Protein AF-A0A3B8PWW5-F1 (afdb_monomer_lite)

Radius of gyration: 15.26 Å; chains: 1; bounding box: 40×35×44 Å

Secondary structure (DSSP, 8-state):
-HHHHHHHHTT---PPPBHHHHHHHHHHHHHHH--TT--HHHHHHHHHHHHHHHGGG-SSSHHHHHHHHHHHTT--SHHHHHHHHHHHH-S-SB--SSPPTT-PPP--------

Sequence (114 aa):
LFEQIRAHQNRTTALMPTGREVMAYVHDLWQATEPPGSKERLQVEQMKRYLNFIGQGVGPDAATAAEFLYRIRRTTTRQDFFDVCRAFLDHGDPMSLRPFSNVAAARNEVPSGG

pLDDT: mean 81.24, std 18.47, range [38.28, 98.31]

Structure (mmCIF, N/CA/C/O backbone):
data_AF-A0A3B8PWW5-F1
#
_entry.id   AF-A0A3B8PWW5-F1
#
loop_
_atom_site.group_PDB
_atom_site.id
_atom_site.type_symbol
_atom_site.label_atom_id
_atom_site.label_alt_id
_atom_site.label_comp_id
_atom_site.label_asym_id
_atom_site.label_entity_id
_atom_site.label_seq_id
_atom_site.pdbx_PDB_ins_code
_atom_site.Cartn_x
_atom_site.Cartn_y
_atom_site.Cartn_z
_atom_site.occupancy
_atom_site.B_iso_or_equiv
_atom_site.auth_seq_id
_atom_site.auth_comp_id
_atom_site.auth_asym_id
_atom_site.auth_atom_id
_atom_site.pdbx_PDB_model_num
ATOM 1 N N . LEU A 1 1 ? 2.959 -13.646 -2.504 1.00 58.00 1 LEU A N 1
ATOM 2 C CA . LEU A 1 1 ? 4.172 -14.032 -1.736 1.00 58.00 1 LEU A CA 1
ATOM 3 C C . LEU A 1 1 ? 4.475 -15.541 -1.801 1.00 58.00 1 LEU A C 1
ATOM 5 O O . LEU A 1 1 ? 5.564 -15.901 -2.223 1.00 58.00 1 LEU A O 1
ATOM 9 N N . PHE A 1 2 ? 3.552 -16.448 -1.441 1.00 54.28 2 PHE A N 1
ATOM 10 C CA . PHE A 1 2 ? 3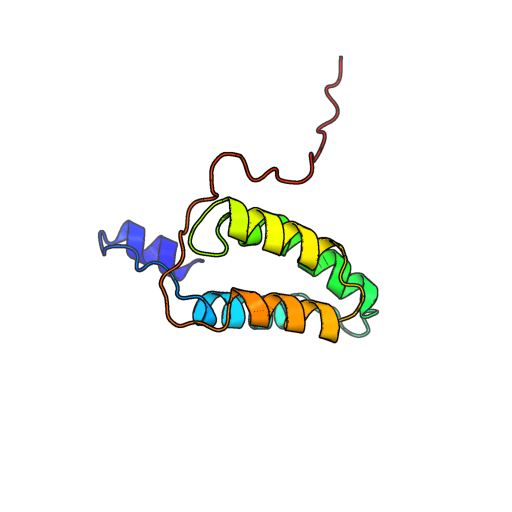.841 -17.900 -1.428 1.00 54.28 2 PHE A CA 1
ATOM 11 C C . PHE A 1 2 ? 4.012 -18.549 -2.812 1.00 54.28 2 PHE A C 1
ATOM 13 O O . PHE A 1 2 ? 4.836 -19.449 -2.963 1.00 54.28 2 PHE A O 1
ATOM 20 N N . GLU A 1 3 ? 3.304 -18.077 -3.838 1.00 57.78 3 GLU A N 1
ATOM 21 C CA . GLU A 1 3 ? 3.485 -18.571 -5.214 1.00 57.78 3 GLU A CA 1
ATOM 22 C C . GLU A 1 3 ? 4.877 -18.248 -5.774 1.00 57.78 3 GLU A C 1
ATOM 24 O O . GLU A 1 3 ? 5.481 -19.066 -6.461 1.00 57.78 3 GLU A O 1
ATOM 29 N N . GLN A 1 4 ? 5.448 -17.107 -5.384 1.00 54.94 4 GLN A N 1
ATOM 30 C CA . GLN A 1 4 ? 6.797 -16.688 -5.774 1.00 54.94 4 GLN A CA 1
ATOM 31 C C . GLN A 1 4 ? 7.884 -17.551 -5.114 1.00 54.94 4 GLN A C 1
ATOM 33 O O . GLN A 1 4 ? 8.881 -17.876 -5.755 1.00 54.94 4 GLN A O 1
ATOM 38 N N . ILE A 1 5 ? 7.675 -17.988 -3.865 1.00 59.31 5 ILE A N 1
ATOM 39 C CA . ILE A 1 5 ? 8.570 -18.942 -3.184 1.00 59.31 5 ILE A CA 1
ATOM 40 C C . ILE A 1 5 ? 8.575 -20.282 -3.933 1.00 59.31 5 ILE A C 1
ATOM 42 O O . ILE A 1 5 ? 9.641 -20.847 -4.181 1.00 59.31 5 ILE A O 1
ATOM 46 N N . ARG A 1 6 ? 7.396 -20.760 -4.356 1.00 56.91 6 ARG A N 1
ATOM 47 C CA . ARG A 1 6 ? 7.263 -21.996 -5.145 1.00 56.91 6 ARG A CA 1
ATOM 48 C C . ARG A 1 6 ? 7.894 -21.863 -6.539 1.00 56.91 6 ARG A C 1
ATOM 50 O O . ARG A 1 6 ? 8.599 -22.770 -6.969 1.00 56.91 6 ARG A O 1
ATOM 57 N N . ALA A 1 7 ? 7.722 -20.728 -7.219 1.00 56.69 7 ALA A N 1
ATOM 58 C CA . ALA A 1 7 ? 8.340 -20.469 -8.525 1.00 56.69 7 ALA A CA 1
ATOM 59 C C . ALA A 1 7 ? 9.881 -20.410 -8.453 1.00 56.69 7 ALA A C 1
ATOM 61 O O . ALA A 1 7 ? 10.565 -21.000 -9.292 1.00 56.69 7 ALA A O 1
ATOM 62 N N . HIS A 1 8 ? 10.430 -19.776 -7.409 1.00 52.28 8 HIS A N 1
ATOM 63 C CA . HIS A 1 8 ? 11.876 -19.702 -7.179 1.00 52.28 8 HIS A CA 1
ATOM 64 C C . HIS A 1 8 ? 12.486 -21.079 -6.858 1.00 52.28 8 HIS A C 1
ATOM 66 O O . HIS A 1 8 ? 13.595 -21.381 -7.305 1.00 52.28 8 HIS A O 1
ATOM 72 N N . GLN A 1 9 ? 11.785 -21.939 -6.112 1.00 54.38 9 GLN A N 1
ATOM 73 C CA . GLN A 1 9 ? 12.232 -23.318 -5.862 1.00 54.38 9 GLN A CA 1
ATOM 74 C C . GLN A 1 9 ? 12.256 -24.163 -7.148 1.00 54.38 9 GLN A C 1
ATOM 76 O O . GLN A 1 9 ? 13.108 -25.038 -7.290 1.00 54.38 9 GLN A O 1
ATOM 81 N N . ASN A 1 10 ? 11.408 -23.829 -8.124 1.00 55.03 10 ASN A N 1
ATOM 82 C CA . ASN A 1 10 ? 11.295 -24.527 -9.406 1.00 55.03 10 ASN A CA 1
ATOM 83 C C . ASN A 1 10 ? 12.215 -23.973 -10.518 1.00 55.03 10 ASN A C 1
ATOM 85 O O . ASN A 1 10 ? 12.004 -24.300 -11.685 1.00 55.03 10 ASN A O 1
ATOM 89 N N . ARG A 1 11 ? 13.212 -23.120 -10.203 1.00 46.38 11 ARG A N 1
ATOM 90 C CA . ARG A 1 11 ? 14.090 -22.427 -11.187 1.00 46.38 11 ARG A CA 1
ATOM 91 C C . ARG A 1 11 ? 13.322 -21.753 -12.335 1.00 46.38 11 ARG A C 1
ATOM 93 O O . ARG A 1 11 ? 13.848 -21.591 -13.431 1.00 46.38 11 ARG A O 1
ATOM 100 N N . THR A 1 12 ? 12.078 -21.356 -12.091 1.00 45.81 12 THR A N 1
ATOM 101 C CA . THR A 1 12 ? 11.327 -20.529 -13.030 1.00 45.81 12 THR A CA 1
ATOM 102 C C . THR A 1 12 ? 11.654 -19.086 -12.681 1.00 45.81 12 THR A C 1
ATOM 104 O O . THR A 1 12 ? 11.540 -18.706 -11.516 1.00 45.81 12 THR A O 1
ATOM 107 N N . THR A 1 13 ? 12.142 -18.309 -13.651 1.00 48.75 13 THR A N 1
ATOM 108 C CA . THR A 1 13 ? 12.468 -16.886 -13.489 1.00 48.75 13 THR A CA 1
ATOM 109 C C . THR A 1 13 ? 11.317 -16.206 -12.757 1.00 48.75 13 THR A C 1
ATOM 111 O O . THR A 1 13 ? 10.215 -16.137 -13.295 1.00 48.75 13 THR A O 1
ATOM 114 N N . ALA A 1 14 ? 11.532 -15.795 -11.504 1.00 54.66 14 ALA A N 1
ATOM 115 C CA . ALA A 1 14 ? 10.475 -15.188 -10.709 1.00 54.66 14 ALA A CA 1
ATOM 116 C C . ALA A 1 14 ? 10.017 -13.917 -11.433 1.00 54.66 14 ALA A C 1
ATOM 118 O O . ALA A 1 14 ? 10.775 -12.950 -11.526 1.00 54.66 14 ALA A O 1
ATOM 119 N N . LEU A 1 15 ? 8.809 -13.958 -11.998 1.00 65.69 15 LEU A N 1
ATOM 120 C CA . LEU A 1 15 ? 8.189 -12.807 -12.637 1.00 65.69 15 LEU A CA 1
ATOM 121 C C . LEU A 1 15 ? 8.042 -11.720 -11.569 1.00 65.69 15 LEU A C 1
ATOM 123 O O . LEU A 1 15 ? 7.468 -11.946 -10.501 1.00 65.69 15 LEU A O 1
ATOM 127 N N . MET A 1 16 ? 8.651 -10.569 -11.837 1.00 78.12 16 MET A N 1
ATOM 128 C CA . MET A 1 16 ? 8.482 -9.368 -11.028 1.00 78.12 16 MET A CA 1
ATOM 129 C C . MET A 1 16 ? 7.000 -8.971 -11.090 1.00 78.12 16 MET A C 1
ATOM 131 O O . MET A 1 16 ? 6.483 -8.851 -12.203 1.00 78.12 16 MET A O 1
ATOM 135 N N . PRO A 1 17 ? 6.305 -8.806 -9.949 1.00 87.88 17 PRO A N 1
ATOM 136 C CA . PRO A 1 17 ? 4.892 -8.460 -9.958 1.00 87.88 17 PRO A CA 1
ATOM 137 C C . PRO A 1 17 ? 4.703 -7.072 -10.565 1.00 87.88 17 PRO A C 1
ATOM 139 O O . PRO A 1 17 ? 5.534 -6.190 -10.374 1.00 87.88 17 PRO A O 1
ATOM 142 N N . THR A 1 18 ? 3.609 -6.861 -11.273 1.00 91.50 18 THR A N 1
ATOM 143 C CA . THR A 1 18 ? 3.209 -5.547 -11.774 1.00 91.50 18 THR A CA 1
ATOM 144 C C . THR A 1 18 ? 2.654 -4.670 -10.652 1.00 91.50 18 THR A C 1
ATOM 146 O O . THR A 1 18 ? 2.219 -5.174 -9.611 1.00 91.50 18 THR A O 1
ATOM 149 N N . GLY A 1 19 ? 2.589 -3.356 -10.888 1.00 92.50 19 GLY A N 1
ATOM 150 C CA . GLY A 1 19 ? 1.880 -2.412 -10.012 1.00 92.50 19 GLY A CA 1
ATOM 151 C C . GLY A 1 19 ? 0.498 -2.913 -9.602 1.00 92.50 19 GLY A C 1
ATOM 152 O O . GLY A 1 19 ? 0.186 -3.023 -8.412 1.00 92.50 19 GLY A O 1
ATOM 153 N N . ARG A 1 20 ? -0.315 -3.303 -10.588 1.00 94.38 20 ARG A N 1
ATOM 154 C CA . ARG A 1 20 ? -1.684 -3.778 -10.351 1.00 94.38 20 ARG A CA 1
ATOM 155 C C . ARG A 1 20 ? -1.753 -5.072 -9.551 1.00 94.38 20 ARG A C 1
ATOM 157 O O . ARG A 1 20 ? -2.667 -5.220 -8.744 1.00 94.38 20 ARG A O 1
ATOM 164 N N . GLU A 1 21 ? -0.801 -5.986 -9.719 1.00 92.81 21 GLU A N 1
ATOM 165 C CA . GLU A 1 21 ? -0.733 -7.202 -8.896 1.00 92.81 21 GLU A CA 1
ATOM 166 C C . GLU A 1 21 ? -0.406 -6.870 -7.435 1.00 92.81 21 GLU A C 1
ATOM 168 O O . GLU A 1 21 ? -1.005 -7.437 -6.520 1.00 92.81 21 GLU A O 1
ATOM 173 N N . VAL A 1 22 ? 0.485 -5.902 -7.193 1.00 92.56 22 VAL A N 1
ATOM 174 C CA . VAL A 1 22 ? 0.753 -5.405 -5.835 1.00 92.56 22 VAL A CA 1
ATOM 175 C C . VAL A 1 22 ? -0.476 -4.688 -5.266 1.00 92.56 22 VAL A C 1
ATOM 177 O O . VAL A 1 22 ? -0.810 -4.893 -4.099 1.00 92.56 22 VAL A O 1
ATOM 180 N N . MET A 1 23 ? -1.195 -3.896 -6.068 1.00 94.88 23 MET A N 1
ATOM 181 C CA . MET A 1 23 ? -2.439 -3.240 -5.648 1.00 94.88 23 MET A CA 1
ATOM 182 C C . MET A 1 23 ? -3.524 -4.256 -5.261 1.00 94.88 23 MET A C 1
ATOM 184 O O . MET A 1 23 ? -4.153 -4.104 -4.213 1.00 94.88 23 MET A O 1
ATOM 188 N N . ALA A 1 24 ? -3.711 -5.308 -6.062 1.00 94.31 24 ALA A N 1
ATOM 189 C CA . ALA A 1 24 ? -4.627 -6.404 -5.754 1.00 94.31 24 ALA A CA 1
ATOM 190 C C . ALA A 1 24 ? -4.238 -7.097 -4.440 1.00 94.31 24 ALA A C 1
ATOM 192 O O . ALA A 1 24 ? -5.073 -7.263 -3.555 1.00 94.31 24 ALA A O 1
ATOM 193 N N . TYR A 1 25 ? -2.946 -7.375 -4.248 1.00 93.38 25 TYR A N 1
ATOM 194 C CA . TYR A 1 25 ? -2.448 -7.940 -2.997 1.00 93.38 25 TYR A CA 1
ATOM 195 C C . TYR A 1 25 ? -2.715 -7.038 -1.779 1.00 93.38 25 TYR A C 1
ATOM 197 O O . TYR A 1 25 ? -3.062 -7.534 -0.709 1.00 93.38 25 TYR A O 1
ATOM 205 N N . VAL A 1 26 ? -2.587 -5.714 -1.914 1.00 94.69 26 VAL A N 1
ATOM 206 C CA . VAL A 1 26 ? -2.921 -4.768 -0.833 1.00 94.69 26 VAL A CA 1
ATOM 207 C C . VAL A 1 26 ? -4.420 -4.800 -0.509 1.00 94.69 26 VAL A C 1
ATOM 209 O O . VAL A 1 26 ? -4.781 -4.728 0.668 1.00 94.69 26 VAL A O 1
ATOM 212 N N . HIS A 1 27 ? -5.290 -4.944 -1.514 1.00 95.81 27 HIS A N 1
ATOM 213 C CA . HIS A 1 27 ? -6.727 -5.139 -1.298 1.00 95.81 27 HIS A CA 1
ATOM 214 C C . HIS A 1 27 ? -7.029 -6.447 -0.560 1.00 95.81 27 HIS A C 1
ATOM 216 O O . HIS A 1 27 ? -7.771 -6.424 0.423 1.00 95.81 27 HIS A O 1
ATOM 222 N N . ASP A 1 28 ? -6.422 -7.557 -0.976 1.00 94.94 28 ASP A N 1
ATOM 223 C CA . ASP A 1 28 ? -6.596 -8.854 -0.317 1.00 94.94 28 ASP A CA 1
ATOM 224 C C . ASP A 1 28 ? -6.104 -8.811 1.132 1.00 94.94 28 ASP A C 1
ATOM 226 O O . ASP A 1 28 ? -6.778 -9.294 2.042 1.00 94.94 28 ASP A O 1
ATOM 230 N N . LEU A 1 29 ? -4.956 -8.171 1.369 1.00 93.75 29 LEU A N 1
ATOM 231 C CA . LEU A 1 29 ? -4.394 -8.005 2.705 1.00 93.75 29 LEU A CA 1
ATOM 232 C C . LEU A 1 29 ? -5.303 -7.164 3.604 1.00 93.75 29 LEU A C 1
ATOM 234 O O . LEU A 1 29 ? -5.465 -7.495 4.779 1.00 93.75 29 LEU A O 1
ATOM 238 N N . TRP A 1 30 ? -5.917 -6.109 3.063 1.00 94.81 30 TRP A N 1
ATOM 239 C CA . TRP A 1 30 ? -6.903 -5.322 3.798 1.00 94.81 30 TRP A CA 1
ATOM 240 C C . TRP A 1 30 ? -8.053 -6.213 4.264 1.00 94.81 30 TRP A C 1
ATOM 242 O O . TRP A 1 30 ? -8.332 -6.266 5.457 1.00 94.81 30 TRP A O 1
ATOM 252 N N . GLN A 1 31 ? -8.680 -6.947 3.342 1.00 93.12 31 GLN A N 1
ATOM 253 C CA . GLN A 1 31 ? -9.844 -7.784 3.647 1.00 93.12 31 GLN A CA 1
ATOM 254 C C . GLN A 1 31 ? -9.506 -8.928 4.607 1.00 93.12 31 GLN A C 1
ATOM 256 O O . GLN A 1 31 ? -10.270 -9.226 5.518 1.00 93.12 31 GLN A O 1
ATOM 261 N N . ALA A 1 32 ? -8.340 -9.553 4.436 1.00 92.50 32 ALA A N 1
ATOM 262 C CA . ALA A 1 32 ? -7.903 -10.666 5.272 1.00 92.50 32 ALA A CA 1
ATOM 263 C C . ALA A 1 32 ? -7.552 -10.247 6.707 1.00 92.50 32 ALA A C 1
ATOM 265 O O . ALA A 1 32 ? -7.568 -11.083 7.610 1.00 92.50 32 ALA A O 1
ATOM 266 N N . THR A 1 33 ? -7.187 -8.979 6.915 1.00 91.69 33 THR A N 1
ATOM 267 C CA . THR A 1 33 ? -6.728 -8.485 8.220 1.00 91.69 33 THR A CA 1
ATOM 268 C C . THR A 1 33 ? -7.738 -7.605 8.933 1.00 91.69 33 THR A C 1
ATOM 270 O O . THR A 1 33 ? -7.508 -7.338 10.106 1.00 91.69 33 THR A O 1
ATOM 273 N N . GLU A 1 34 ? -8.827 -7.190 8.275 1.00 91.88 34 GLU A N 1
ATOM 274 C CA . GLU A 1 34 ? -9.877 -6.340 8.843 1.00 91.88 34 GLU A CA 1
ATOM 275 C C . GLU A 1 34 ? -10.707 -7.115 9.881 1.00 91.88 34 GLU A C 1
ATOM 277 O O . GLU A 1 34 ? -11.516 -7.976 9.520 1.00 91.88 34 GLU A O 1
ATOM 282 N N . PRO A 1 35 ? -10.544 -6.836 11.191 1.00 82.62 35 PRO A N 1
ATOM 283 C CA . PRO A 1 35 ? -11.318 -7.524 12.213 1.00 82.62 35 PRO A CA 1
ATOM 284 C C . PRO A 1 35 ? -12.800 -7.124 12.138 1.00 82.62 35 PRO A C 1
ATOM 286 O O . PRO A 1 35 ? -13.106 -5.954 11.867 1.00 82.62 35 PRO A O 1
ATOM 289 N N . PRO A 1 36 ? -13.737 -8.035 12.466 1.00 84.06 36 PRO A N 1
ATOM 290 C CA . PRO A 1 36 ? -15.150 -7.691 12.571 1.00 84.06 36 PRO A CA 1
ATOM 291 C C . PRO A 1 36 ? -15.371 -6.516 13.533 1.00 84.06 36 PRO A C 1
ATOM 293 O O . PRO A 1 36 ? -14.914 -6.541 14.675 1.00 84.06 36 PRO A O 1
ATOM 296 N N . GLY A 1 37 ? -16.066 -5.473 13.069 1.00 84.44 37 GLY A N 1
ATOM 297 C CA . GLY A 1 37 ? -16.354 -4.280 13.875 1.00 84.44 37 GLY A CA 1
ATOM 298 C C . GLY A 1 37 ? -15.141 -3.388 14.160 1.00 84.44 37 GLY A C 1
ATOM 299 O O . GLY A 1 37 ? -15.192 -2.561 15.075 1.00 84.44 37 GLY A O 1
ATOM 300 N N . SER A 1 38 ? -14.041 -3.545 13.417 1.00 84.38 38 SER A N 1
ATOM 301 C CA . SER A 1 38 ? -12.869 -2.696 13.599 1.00 84.38 38 SER A CA 1
ATOM 302 C C . SER A 1 38 ? -13.161 -1.233 13.268 1.00 84.38 38 SER A C 1
ATOM 304 O O . SER A 1 38 ? -13.940 -0.894 12.378 1.00 84.38 38 SER A O 1
ATOM 306 N N . LYS A 1 39 ? -12.517 -0.332 14.017 1.00 89.81 39 LYS A N 1
ATOM 307 C CA . LYS A 1 39 ? -12.514 1.089 13.673 1.00 89.81 39 LYS A CA 1
ATOM 308 C C . LYS A 1 39 ? -11.583 1.270 12.484 1.00 89.81 39 LYS A C 1
ATOM 310 O O . LYS A 1 39 ? -10.416 0.904 12.587 1.00 89.81 39 LYS A O 1
ATOM 315 N N . GLU A 1 40 ? -12.063 1.918 11.428 1.00 91.94 40 GLU A N 1
ATOM 316 C CA . GLU A 1 40 ? -11.302 2.207 10.202 1.00 91.94 40 GLU A CA 1
ATOM 317 C C . GLU A 1 40 ? -9.873 2.692 10.487 1.00 91.94 40 GLU A C 1
ATOM 319 O O . GLU A 1 40 ? -8.907 2.165 9.944 1.00 91.94 40 GLU A O 1
ATOM 324 N N . ARG A 1 41 ? -9.719 3.636 11.423 1.00 91.38 41 ARG A N 1
ATOM 325 C CA . ARG A 1 41 ? -8.409 4.160 11.827 1.00 91.38 41 ARG A CA 1
ATOM 326 C C . ARG A 1 41 ? -7.438 3.071 12.305 1.00 91.38 41 ARG A C 1
ATOM 328 O O . ARG A 1 41 ? -6.256 3.147 11.993 1.00 91.38 41 ARG A O 1
ATOM 335 N N . LEU A 1 42 ? -7.903 2.077 13.064 1.00 92.62 42 LEU A N 1
ATOM 336 C CA . LEU A 1 42 ? -7.054 0.971 13.529 1.00 92.62 42 LEU A CA 1
ATOM 337 C C . LEU A 1 42 ? -6.602 0.094 12.357 1.00 92.62 42 LEU A C 1
ATOM 339 O O . LEU A 1 42 ? -5.433 -0.283 12.305 1.00 92.62 42 LEU A O 1
ATOM 343 N N . GLN A 1 43 ? -7.500 -0.167 11.404 1.00 94.69 43 GLN A N 1
ATOM 344 C CA . GLN A 1 43 ? -7.175 -0.917 10.194 1.00 94.69 43 GLN A CA 1
ATOM 345 C C . GLN A 1 43 ? -6.161 -0.163 9.323 1.00 9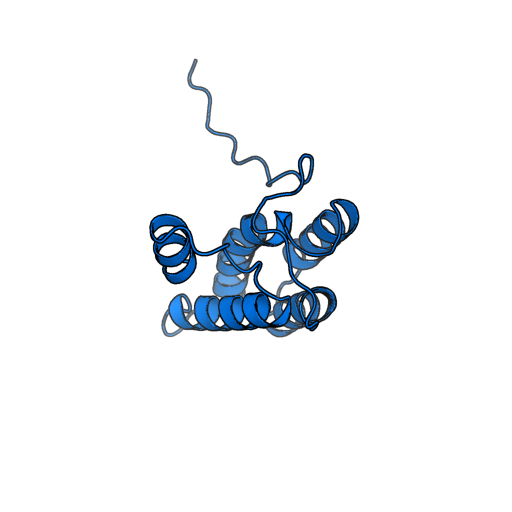4.69 43 GLN A C 1
ATOM 347 O O . GLN A 1 43 ? -5.175 -0.747 8.883 1.00 94.69 43 GLN A O 1
ATOM 352 N N . VAL A 1 44 ? -6.327 1.153 9.154 1.00 95.75 44 VAL A N 1
ATOM 353 C CA . VAL A 1 44 ? -5.359 2.010 8.448 1.00 95.75 44 VAL A CA 1
ATOM 354 C C . VAL A 1 44 ? -3.976 1.943 9.107 1.00 95.75 44 VAL A C 1
ATOM 356 O O . VAL A 1 44 ? -2.978 1.744 8.415 1.00 95.75 44 VAL A O 1
ATOM 359 N N . GLU A 1 45 ? -3.888 2.057 10.436 1.00 94.50 45 GLU A N 1
ATOM 360 C CA . GLU A 1 45 ? -2.605 1.960 11.148 1.00 94.50 45 GLU A CA 1
ATOM 361 C C . GLU A 1 45 ? -1.954 0.577 11.008 1.00 94.50 45 GLU A C 1
ATOM 363 O O . GLU A 1 45 ? -0.737 0.481 10.833 1.00 94.50 45 GLU A O 1
ATOM 368 N N . GLN A 1 46 ? -2.746 -0.497 11.026 1.00 93.69 46 GLN A N 1
ATOM 369 C CA . GLN A 1 46 ? -2.249 -1.845 10.759 1.00 93.69 46 GLN A CA 1
ATOM 370 C C . GLN A 1 46 ? -1.714 -1.966 9.325 1.00 93.69 46 GLN A C 1
ATOM 372 O O . GLN A 1 46 ? -0.595 -2.437 9.114 1.00 93.69 46 GLN A O 1
ATOM 377 N N . MET A 1 47 ? -2.460 -1.469 8.339 1.00 96.25 47 MET A N 1
ATOM 378 C CA . MET A 1 47 ? -2.066 -1.515 6.932 1.00 96.25 47 MET A CA 1
ATOM 379 C C . MET A 1 47 ? -0.796 -0.709 6.656 1.00 96.25 47 MET A C 1
ATOM 381 O O . MET A 1 47 ? 0.105 -1.196 5.972 1.00 96.25 47 MET A O 1
ATOM 385 N N . LYS A 1 48 ? -0.633 0.468 7.269 1.00 94.81 48 LYS A N 1
ATOM 386 C CA . LYS A 1 48 ? 0.621 1.238 7.194 1.00 94.81 48 LYS A CA 1
ATOM 387 C C . LYS A 1 48 ? 1.842 0.437 7.645 1.00 94.81 48 LYS A C 1
ATOM 389 O O . LYS A 1 48 ? 2.916 0.610 7.068 1.00 94.81 48 LYS A O 1
ATOM 394 N N . ARG A 1 49 ? 1.711 -0.453 8.641 1.00 91.94 49 ARG A N 1
ATOM 395 C CA . ARG A 1 49 ? 2.827 -1.315 9.076 1.00 91.94 49 ARG A CA 1
ATOM 396 C C . ARG A 1 49 ? 3.274 -2.247 7.959 1.00 91.94 49 ARG A C 1
ATOM 398 O O . ARG A 1 49 ? 4.474 -2.362 7.740 1.00 91.94 49 ARG A O 1
ATOM 405 N N . TYR A 1 50 ? 2.343 -2.852 7.225 1.00 92.62 50 TYR A N 1
ATOM 406 C CA . TYR A 1 50 ? 2.678 -3.684 6.068 1.00 92.62 50 TYR A CA 1
ATOM 407 C C . TYR A 1 50 ? 3.285 -2.855 4.931 1.00 92.62 50 TYR A C 1
ATOM 409 O O . TYR A 1 50 ? 4.315 -3.227 4.364 1.00 92.62 50 TYR A O 1
ATOM 417 N N . LEU A 1 51 ? 2.697 -1.693 4.639 1.00 92.94 51 LEU A N 1
ATOM 418 C CA . LEU A 1 51 ? 3.142 -0.830 3.544 1.00 92.94 51 LEU A CA 1
ATOM 419 C C . LEU A 1 51 ? 4.495 -0.165 3.814 1.00 92.94 51 LEU A C 1
ATOM 421 O O . LEU A 1 51 ? 5.197 0.162 2.867 1.00 92.94 51 LEU A O 1
ATOM 425 N N . ASN A 1 52 ? 4.928 -0.050 5.071 1.00 90.19 52 ASN A N 1
ATOM 426 C CA . ASN A 1 52 ? 6.300 0.348 5.394 1.00 90.19 52 ASN A CA 1
ATOM 427 C C . ASN A 1 52 ? 7.359 -0.627 4.857 1.00 90.19 52 ASN A C 1
ATOM 429 O O . ASN A 1 52 ? 8.497 -0.212 4.635 1.00 90.19 52 ASN A O 1
ATOM 433 N N . PHE A 1 53 ? 7.008 -1.901 4.665 1.00 88.88 53 PHE A N 1
ATOM 434 C CA . PHE A 1 53 ? 7.897 -2.904 4.077 1.00 88.88 53 PHE A CA 1
ATOM 435 C C . PHE A 1 53 ? 7.687 -3.015 2.569 1.00 88.88 53 PHE A C 1
ATOM 437 O O . PHE A 1 53 ? 8.645 -2.881 1.814 1.00 88.88 53 PHE A O 1
ATOM 444 N N . ILE A 1 54 ? 6.435 -3.180 2.126 1.00 89.19 54 ILE A N 1
ATOM 445 C CA . ILE A 1 54 ? 6.089 -3.291 0.696 1.00 89.19 54 ILE A CA 1
ATOM 446 C C . ILE A 1 54 ? 6.529 -2.031 -0.066 1.00 89.19 54 ILE A C 1
ATOM 448 O O . ILE A 1 54 ? 7.086 -2.116 -1.157 1.00 89.19 54 ILE A O 1
ATOM 452 N N . GLY A 1 55 ? 6.352 -0.859 0.548 1.00 90.31 55 GLY A N 1
ATOM 453 C CA . GLY A 1 55 ? 6.659 0.447 -0.026 1.00 90.31 55 GLY A CA 1
ATOM 454 C C . GLY A 1 55 ? 8.124 0.677 -0.388 1.00 90.31 55 GLY A C 1
ATOM 455 O O . GLY A 1 55 ? 8.409 1.555 -1.192 1.00 90.31 55 GLY A O 1
ATOM 456 N N . GLN A 1 56 ? 9.058 -0.111 0.155 1.00 89.88 56 GLN A N 1
ATOM 457 C CA . GLN A 1 56 ? 10.487 0.040 -0.144 1.00 89.88 56 GLN A CA 1
ATOM 458 C C . GLN A 1 56 ? 10.860 -0.420 -1.560 1.00 89.88 56 GLN A C 1
ATOM 460 O O . GLN A 1 56 ? 11.957 -0.109 -2.013 1.00 89.88 56 GLN A O 1
ATOM 465 N N . GLY A 1 57 ? 9.982 -1.163 -2.241 1.00 87.94 57 GLY A N 1
ATOM 466 C CA . GLY A 1 57 ? 10.144 -1.572 -3.640 1.00 87.94 57 GLY A CA 1
ATOM 467 C C . GLY A 1 57 ? 9.178 -0.872 -4.601 1.00 87.94 57 GLY A C 1
ATOM 468 O O . GLY A 1 57 ? 9.028 -1.328 -5.731 1.00 87.94 57 GLY A O 1
ATOM 469 N N . VAL A 1 58 ? 8.473 0.180 -4.158 1.00 90.25 58 VAL A N 1
ATOM 470 C CA . VAL A 1 58 ? 7.441 0.833 -4.975 1.00 90.25 58 VAL A CA 1
ATOM 471 C C . VAL A 1 58 ? 8.037 1.786 -6.004 1.00 90.25 58 VAL A C 1
ATOM 473 O O . VAL A 1 58 ? 8.793 2.686 -5.656 1.00 90.25 58 VAL A O 1
ATOM 476 N N . GLY A 1 59 ? 7.625 1.628 -7.263 1.00 87.25 59 GLY A N 1
ATOM 477 C CA . GLY A 1 59 ? 8.063 2.469 -8.373 1.00 87.25 59 GLY A CA 1
ATOM 478 C C . GLY A 1 59 ? 9.397 2.037 -8.998 1.00 87.25 59 GLY A C 1
ATOM 479 O O . GLY A 1 59 ? 9.963 1.007 -8.627 1.00 87.25 59 GLY A O 1
ATOM 480 N N . PRO A 1 60 ? 9.892 2.809 -9.981 1.00 86.31 60 PRO A N 1
ATOM 481 C CA . PRO A 1 60 ? 11.082 2.455 -10.754 1.00 86.31 60 PRO A CA 1
ATOM 482 C C . PRO A 1 60 ? 12.399 2.699 -10.003 1.00 86.31 60 PRO A C 1
ATOM 484 O O . PRO A 1 60 ? 13.429 2.144 -10.385 1.00 86.31 60 PRO A O 1
ATOM 487 N N . ASP A 1 61 ? 12.389 3.520 -8.950 1.00 89.12 61 ASP A N 1
ATOM 488 C CA . ASP A 1 61 ? 13.586 3.943 -8.228 1.00 89.12 61 ASP A CA 1
ATOM 489 C C . ASP A 1 61 ? 13.334 4.244 -6.738 1.00 89.12 61 ASP A C 1
ATOM 491 O O . ASP A 1 61 ? 12.205 4.290 -6.241 1.00 89.12 61 ASP A O 1
ATOM 495 N N . ALA A 1 62 ? 14.431 4.480 -6.013 1.00 88.69 62 ALA A N 1
ATOM 496 C CA . ALA A 1 62 ? 14.414 4.789 -4.586 1.00 88.69 62 ALA A CA 1
ATOM 497 C C . ALA A 1 62 ? 13.669 6.094 -4.249 1.00 88.69 62 ALA A C 1
ATOM 499 O O . ALA A 1 62 ? 13.093 6.205 -3.167 1.00 88.69 62 ALA A O 1
ATOM 500 N N . ALA A 1 63 ? 13.675 7.083 -5.151 1.00 91.06 63 ALA A N 1
ATOM 501 C CA . ALA A 1 63 ? 13.009 8.365 -4.928 1.00 91.06 63 ALA A CA 1
ATOM 502 C C . ALA A 1 63 ? 11.485 8.199 -4.954 1.00 91.06 63 ALA A C 1
ATOM 504 O O . ALA A 1 63 ? 10.789 8.700 -4.070 1.00 91.06 63 ALA A O 1
ATOM 505 N N . THR A 1 64 ? 10.980 7.418 -5.908 1.00 91.88 64 THR A N 1
ATOM 506 C CA . THR A 1 64 ? 9.560 7.078 -6.015 1.00 91.88 64 THR A CA 1
ATOM 507 C C . THR A 1 64 ? 9.101 6.258 -4.811 1.00 91.88 64 THR A C 1
ATOM 509 O O . THR A 1 64 ? 8.060 6.558 -4.224 1.00 91.88 64 THR A O 1
ATOM 512 N N . ALA A 1 65 ? 9.906 5.284 -4.375 1.00 92.12 65 ALA A N 1
ATOM 513 C CA . ALA A 1 65 ? 9.629 4.506 -3.168 1.00 92.12 65 ALA A CA 1
ATOM 514 C C . ALA A 1 65 ? 9.589 5.388 -1.905 1.00 92.12 65 ALA A C 1
ATOM 516 O O . ALA A 1 65 ? 8.698 5.249 -1.062 1.00 92.12 65 ALA A O 1
ATOM 517 N N . ALA A 1 66 ? 10.530 6.328 -1.773 1.00 92.62 66 ALA A N 1
ATOM 518 C CA . ALA A 1 66 ? 10.562 7.272 -0.661 1.00 92.62 66 ALA A CA 1
ATOM 519 C C . ALA A 1 66 ? 9.328 8.188 -0.647 1.00 92.62 66 ALA A C 1
ATOM 521 O O . ALA A 1 66 ? 8.734 8.387 0.416 1.00 92.62 66 ALA A O 1
ATOM 522 N N . GLU A 1 67 ? 8.906 8.689 -1.809 1.00 95.88 67 GLU A N 1
ATOM 523 C CA . GLU A 1 67 ? 7.711 9.525 -1.945 1.00 95.88 67 GLU A CA 1
ATOM 524 C C . GLU A 1 67 ? 6.425 8.742 -1.634 1.00 95.88 67 GLU A C 1
ATOM 526 O O . GLU A 1 67 ? 5.573 9.212 -0.873 1.00 95.88 67 GLU A O 1
ATOM 531 N N . PHE A 1 68 ? 6.308 7.503 -2.122 1.00 95.69 68 PHE A N 1
ATOM 532 C CA . PHE A 1 68 ? 5.202 6.615 -1.764 1.00 95.69 68 PHE A CA 1
ATOM 533 C C . PHE A 1 68 ? 5.109 6.425 -0.243 1.00 95.69 68 PHE A C 1
ATOM 535 O O . PHE A 1 68 ? 4.052 6.638 0.358 1.00 95.69 68 PHE A O 1
ATOM 542 N N . LEU A 1 69 ? 6.228 6.077 0.402 1.00 95.50 69 LEU A N 1
ATOM 543 C CA . LEU A 1 69 ? 6.288 5.884 1.852 1.00 95.50 69 LEU A CA 1
ATOM 544 C C . LEU A 1 69 ? 5.984 7.170 2.623 1.00 95.50 69 LEU A C 1
ATOM 546 O O . LEU A 1 69 ? 5.327 7.130 3.666 1.00 95.50 69 LEU A O 1
ATOM 550 N N . TYR A 1 70 ? 6.445 8.315 2.126 1.00 96.06 70 TYR A N 1
ATOM 551 C CA . TYR A 1 70 ? 6.133 9.613 2.706 1.00 96.06 70 TYR A CA 1
ATOM 552 C C . TYR A 1 70 ? 4.619 9.863 2.698 1.00 96.06 70 TYR A C 1
ATOM 554 O O . TYR A 1 70 ? 4.046 10.207 3.739 1.00 96.06 70 TYR A O 1
ATOM 562 N N . ARG A 1 71 ? 3.949 9.644 1.564 1.00 97.69 71 ARG A N 1
ATOM 563 C CA . ARG A 1 71 ? 2.506 9.876 1.432 1.00 97.69 71 ARG A CA 1
ATOM 564 C C . ARG A 1 71 ? 1.681 8.864 2.225 1.00 97.69 71 ARG A C 1
ATOM 566 O O . ARG A 1 71 ? 0.815 9.269 3.001 1.00 97.69 71 ARG A O 1
ATOM 573 N N . ILE A 1 72 ? 1.980 7.567 2.119 1.00 96.44 72 ILE A N 1
ATOM 574 C CA . ILE A 1 72 ? 1.159 6.510 2.735 1.00 96.44 72 ILE A CA 1
ATOM 575 C C . ILE A 1 72 ? 1.152 6.595 4.269 1.00 96.44 72 ILE A C 1
ATOM 577 O O . ILE A 1 72 ? 0.113 6.384 4.895 1.00 96.44 72 ILE A O 1
ATOM 581 N N . ARG A 1 73 ? 2.270 7.002 4.892 1.00 94.06 73 ARG A N 1
ATOM 582 C CA . ARG A 1 73 ? 2.388 7.162 6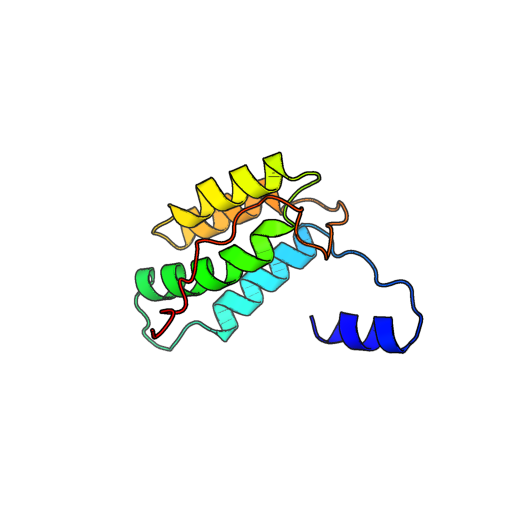.355 1.00 94.06 73 ARG A CA 1
ATOM 583 C C . ARG A 1 73 ? 1.446 8.230 6.930 1.00 94.06 73 ARG A C 1
ATOM 585 O O . ARG A 1 73 ? 1.121 8.170 8.114 1.00 94.06 73 ARG A O 1
ATOM 592 N N . ARG A 1 74 ? 0.989 9.180 6.107 1.00 95.00 74 ARG A N 1
ATOM 593 C CA . ARG A 1 74 ? 0.152 10.326 6.514 1.00 95.00 74 ARG A CA 1
ATOM 594 C C . ARG A 1 74 ? -1.346 10.119 6.315 1.00 95.00 74 ARG A C 1
ATOM 596 O O . ARG A 1 74 ? -2.127 10.918 6.814 1.00 95.00 74 ARG A O 1
ATOM 603 N N . THR A 1 75 ? -1.742 9.066 5.612 1.00 97.00 75 THR A N 1
ATOM 604 C CA . THR A 1 75 ? -3.156 8.752 5.353 1.00 97.00 75 THR A CA 1
ATOM 605 C C . THR A 1 75 ? -3.895 8.464 6.661 1.00 97.00 75 THR A C 1
ATOM 607 O O . THR A 1 75 ? -3.313 7.911 7.589 1.00 97.00 75 THR A O 1
ATOM 610 N N . THR A 1 76 ? -5.156 8.858 6.799 1.00 94.69 76 THR A N 1
ATOM 611 C CA . THR A 1 76 ? -5.937 8.605 8.032 1.00 94.69 76 THR A CA 1
ATOM 612 C C . THR A 1 76 ? -7.248 7.882 7.762 1.00 94.69 76 THR A C 1
ATOM 614 O O . THR A 1 76 ? -7.817 7.305 8.689 1.00 94.69 76 THR A O 1
ATOM 617 N N . THR A 1 77 ? -7.679 7.867 6.503 1.00 96.12 77 THR A N 1
ATOM 618 C CA . THR A 1 77 ? -8.879 7.187 6.024 1.00 96.12 77 THR A CA 1
ATOM 619 C C . THR A 1 77 ? -8.512 6.084 5.033 1.00 96.12 77 THR A C 1
ATOM 621 O O . THR A 1 77 ? -7.447 6.100 4.408 1.00 96.12 77 THR A O 1
ATOM 624 N N . ARG A 1 78 ? -9.415 5.118 4.867 1.00 95.94 78 ARG A N 1
ATOM 625 C CA . ARG A 1 78 ? -9.353 4.076 3.840 1.00 95.94 78 ARG A CA 1
ATOM 626 C C . ARG A 1 78 ? -9.285 4.694 2.448 1.00 95.94 78 ARG A C 1
ATOM 628 O O . ARG A 1 78 ? -8.535 4.205 1.607 1.00 95.94 78 ARG A O 1
ATOM 635 N N . GLN A 1 79 ? -10.053 5.755 2.212 1.00 97.12 79 GLN A N 1
ATOM 636 C CA . GLN A 1 79 ? -10.063 6.445 0.929 1.00 97.12 79 GLN A CA 1
ATOM 637 C C . GLN A 1 79 ? -8.685 7.039 0.615 1.00 97.12 79 GLN A C 1
ATOM 639 O O . GLN A 1 79 ? -8.098 6.665 -0.398 1.00 97.12 79 GLN A O 1
ATOM 644 N N . ASP A 1 80 ? -8.116 7.843 1.521 1.00 97.44 80 ASP A N 1
ATOM 645 C CA . ASP A 1 80 ? -6.786 8.441 1.328 1.00 97.44 80 ASP A CA 1
ATOM 646 C C . ASP A 1 80 ? -5.707 7.368 1.139 1.00 97.44 80 ASP A C 1
ATOM 648 O O . ASP A 1 80 ? -4.805 7.510 0.312 1.00 97.44 80 ASP A O 1
ATOM 652 N N . PHE A 1 81 ? -5.802 6.277 1.905 1.00 97.69 81 PHE A N 1
ATOM 653 C CA . PHE A 1 81 ? -4.896 5.138 1.807 1.00 97.69 81 PHE A CA 1
ATOM 654 C C . PHE A 1 81 ? -4.899 4.536 0.397 1.00 97.69 81 PHE A C 1
ATOM 656 O O . PHE A 1 81 ? -3.843 4.421 -0.231 1.00 97.69 81 PHE A O 1
ATOM 663 N N . PHE A 1 82 ? -6.078 4.192 -0.127 1.00 97.75 82 PHE A N 1
ATOM 664 C CA . PHE A 1 82 ? -6.187 3.580 -1.451 1.00 97.75 82 PHE A CA 1
ATOM 665 C C . PHE A 1 82 ? -5.961 4.571 -2.596 1.00 97.75 82 PHE A C 1
ATOM 667 O O . PHE A 1 82 ? -5.491 4.157 -3.654 1.00 97.75 82 PHE A O 1
ATOM 674 N N . ASP A 1 83 ? -6.229 5.862 -2.401 1.00 98.31 83 ASP A N 1
ATOM 675 C CA . ASP A 1 83 ? -5.890 6.903 -3.373 1.00 98.31 83 ASP A CA 1
ATOM 676 C C . ASP A 1 83 ? -4.370 7.051 -3.522 1.00 98.31 83 ASP A C 1
ATOM 678 O O . ASP A 1 83 ? -3.865 7.121 -4.646 1.00 98.31 83 ASP A O 1
ATOM 682 N N . VAL A 1 84 ? -3.618 7.002 -2.413 1.00 97.94 84 VAL A N 1
ATOM 683 C CA . VAL A 1 84 ? -2.150 6.937 -2.471 1.00 97.94 84 VAL A CA 1
ATOM 684 C C . VAL A 1 84 ? -1.693 5.639 -3.134 1.00 97.94 84 VAL A C 1
ATOM 686 O O . VAL A 1 84 ? -0.848 5.702 -4.015 1.00 97.94 84 VAL A O 1
ATOM 689 N N . CYS A 1 85 ? -2.249 4.472 -2.793 1.00 97.00 85 CYS A N 1
ATOM 690 C CA . CYS A 1 85 ? -1.883 3.224 -3.475 1.00 97.00 85 CYS A CA 1
ATOM 691 C C . CYS A 1 85 ? -2.098 3.308 -4.993 1.00 97.00 85 CYS A C 1
ATOM 693 O O . CYS A 1 85 ? -1.186 2.988 -5.749 1.00 97.00 85 CYS A O 1
ATOM 695 N N . ARG A 1 86 ? -3.259 3.793 -5.447 1.00 97.62 86 ARG 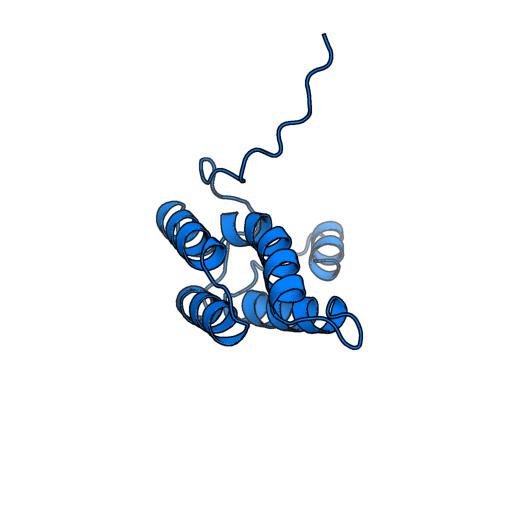A N 1
ATOM 696 C CA . ARG A 1 86 ? -3.585 3.908 -6.877 1.00 97.62 86 ARG A CA 1
ATOM 697 C C . ARG A 1 86 ? -2.615 4.824 -7.619 1.00 97.62 86 ARG A C 1
ATOM 699 O O . ARG A 1 86 ? -2.181 4.483 -8.710 1.00 97.62 86 ARG A O 1
ATOM 706 N N . ALA A 1 87 ? -2.222 5.940 -7.004 1.00 97.38 87 ALA A N 1
ATOM 707 C CA . ALA A 1 87 ? -1.299 6.900 -7.610 1.00 97.38 87 ALA A CA 1
ATOM 708 C C . ALA A 1 87 ? 0.091 6.318 -7.937 1.00 97.38 87 ALA A C 1
ATOM 710 O O . ALA A 1 87 ? 0.775 6.868 -8.794 1.00 97.38 87 ALA A O 1
ATOM 711 N N . PHE A 1 88 ? 0.507 5.235 -7.269 1.00 95.88 88 PHE A N 1
ATOM 712 C CA . PHE A 1 88 ? 1.826 4.616 -7.462 1.00 95.88 88 PHE A CA 1
ATOM 713 C C . PHE A 1 88 ? 1.773 3.182 -7.990 1.00 95.88 88 PHE A C 1
ATOM 715 O O . PHE A 1 88 ? 2.795 2.694 -8.449 1.00 95.88 88 PHE A O 1
ATOM 722 N N . LEU A 1 89 ? 0.630 2.499 -7.890 1.00 95.25 89 LEU A N 1
ATOM 723 C CA . LEU A 1 89 ? 0.493 1.079 -8.222 1.00 95.25 89 LEU A CA 1
ATOM 724 C C . LEU A 1 89 ? -0.482 0.815 -9.377 1.00 95.25 89 LEU A C 1
ATOM 726 O O . LEU A 1 89 ? -0.542 -0.312 -9.855 1.00 95.25 89 LEU A O 1
ATOM 730 N N . ASP A 1 90 ? -1.246 1.799 -9.866 1.00 96.12 90 ASP A N 1
ATOM 731 C CA . ASP A 1 90 ? -2.141 1.586 -11.017 1.00 96.12 90 ASP A CA 1
ATOM 732 C C . ASP A 1 90 ? -1.384 1.641 -12.355 1.00 96.12 90 ASP A C 1
ATOM 734 O O . ASP A 1 90 ? -1.599 2.502 -13.206 1.00 96.12 90 ASP A O 1
ATOM 738 N N . HIS A 1 91 ? -0.459 0.700 -12.529 1.00 92.69 91 HIS A N 1
ATOM 739 C CA . HIS A 1 91 ? 0.300 0.502 -13.756 1.00 92.69 91 HIS A CA 1
ATOM 740 C C . HIS A 1 91 ? 0.572 -0.985 -14.012 1.00 92.69 91 HIS A C 1
ATOM 742 O O . HIS A 1 91 ? 0.529 -1.827 -13.111 1.00 92.69 91 HIS A O 1
ATOM 748 N N . GLY A 1 92 ? 0.846 -1.310 -15.277 1.00 91.06 92 GLY A N 1
ATOM 749 C CA . GLY A 1 92 ? 1.206 -2.662 -15.716 1.00 91.06 92 GLY A CA 1
ATOM 750 C C . GLY A 1 92 ? 2.702 -2.967 -15.637 1.00 91.06 92 GLY A C 1
ATOM 751 O O . GLY A 1 92 ? 3.094 -4.093 -15.920 1.00 91.06 92 GLY A O 1
ATOM 752 N N . ASP A 1 93 ? 3.536 -1.987 -15.279 1.00 88.69 93 ASP A N 1
ATOM 753 C CA . ASP A 1 93 ? 4.989 -2.177 -15.285 1.00 88.69 93 ASP A CA 1
ATOM 754 C C . ASP A 1 93 ? 5.464 -3.099 -14.149 1.00 88.69 93 ASP A C 1
ATOM 756 O O . ASP A 1 93 ? 4.925 -3.012 -13.037 1.00 88.69 93 ASP A O 1
ATOM 760 N N . PRO A 1 94 ? 6.474 -3.958 -14.396 1.00 86.50 94 PRO A N 1
ATOM 761 C CA . PRO A 1 94 ? 7.057 -4.815 -13.371 1.00 86.50 94 PRO A CA 1
ATOM 762 C C . PRO A 1 94 ? 7.720 -4.016 -12.245 1.00 86.50 94 PRO A C 1
ATOM 764 O O . PRO A 1 94 ? 8.398 -3.017 -12.484 1.00 86.50 94 PRO A O 1
ATOM 767 N N . MET A 1 95 ? 7.591 -4.507 -11.017 1.00 83.75 95 MET A N 1
ATOM 768 C CA . MET A 1 95 ? 8.145 -3.909 -9.807 1.00 83.75 95 MET A CA 1
ATOM 769 C C . MET A 1 95 ? 9.208 -4.795 -9.170 1.00 83.75 95 MET A C 1
ATOM 771 O O . MET A 1 95 ? 9.103 -6.022 -9.137 1.00 83.75 95 MET A O 1
ATOM 775 N N . SER A 1 96 ? 10.222 -4.155 -8.593 1.00 75.56 96 SER A N 1
ATOM 776 C CA . SER A 1 96 ? 11.282 -4.854 -7.875 1.00 75.56 96 SER A CA 1
ATOM 777 C C . SER A 1 96 ? 10.735 -5.595 -6.651 1.00 75.56 96 SER A C 1
ATOM 779 O O . SER A 1 96 ? 10.097 -5.014 -5.777 1.00 75.56 96 SER A O 1
ATOM 781 N N . LEU A 1 97 ? 11.083 -6.879 -6.530 1.00 68.31 97 LEU A N 1
ATOM 782 C CA . LEU A 1 97 ? 10.883 -7.658 -5.301 1.00 68.31 97 LEU A CA 1
ATOM 783 C C . LEU A 1 97 ? 11.894 -7.310 -4.196 1.00 68.31 97 LEU A C 1
ATOM 785 O O . LEU A 1 97 ? 11.781 -7.805 -3.074 1.00 68.31 97 LEU A O 1
ATOM 789 N N . ARG A 1 98 ? 12.915 -6.506 -4.511 1.00 69.12 9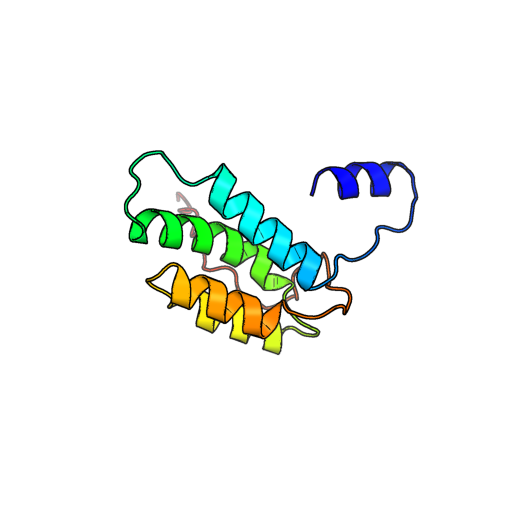8 ARG A N 1
ATOM 790 C CA . ARG A 1 98 ? 13.941 -6.074 -3.561 1.00 69.12 98 ARG A CA 1
ATOM 791 C C . ARG A 1 98 ? 13.683 -4.635 -3.115 1.00 69.12 98 ARG A C 1
ATOM 793 O O . ARG A 1 98 ? 13.458 -3.787 -3.981 1.00 69.12 98 ARG A O 1
ATOM 800 N N . PRO A 1 99 ? 13.793 -4.346 -1.807 1.00 69.62 99 PRO A N 1
ATOM 801 C CA . PRO A 1 99 ? 13.861 -2.980 -1.306 1.00 69.62 99 PRO A CA 1
ATOM 802 C C . PRO A 1 99 ? 14.975 -2.190 -1.996 1.00 69.62 99 PRO A C 1
ATOM 804 O O . PRO A 1 99 ? 16.076 -2.718 -2.185 1.00 69.62 99 PRO A O 1
ATOM 807 N N . PHE A 1 100 ? 14.727 -0.923 -2.319 1.00 71.19 100 PHE A N 1
ATOM 808 C CA . PHE A 1 100 ? 15.794 -0.019 -2.729 1.00 71.19 100 PHE A CA 1
ATOM 809 C C . PHE A 1 100 ? 16.691 0.314 -1.525 1.00 71.19 100 PHE A C 1
ATOM 811 O O . PHE A 1 100 ? 16.227 0.766 -0.474 1.00 71.19 100 PHE A O 1
ATOM 818 N N . SER A 1 101 ? 17.996 0.078 -1.671 1.00 54.66 101 SER A N 1
ATOM 819 C CA . SER A 1 101 ? 19.005 0.404 -0.660 1.00 54.66 101 SER A CA 1
ATOM 820 C C . SER A 1 101 ? 18.991 1.903 -0.378 1.00 54.66 101 SER A C 1
ATOM 822 O O . SER A 1 101 ? 19.358 2.632 -1.288 1.00 54.66 101 SER A O 1
ATOM 824 N N . ASN A 1 102 ? 18.661 2.318 0.859 1.00 60.00 102 ASN A N 1
ATOM 825 C CA . ASN A 1 102 ? 18.536 3.699 1.394 1.00 60.00 102 ASN A CA 1
ATOM 826 C C . ASN A 1 102 ? 17.105 4.203 1.666 1.00 60.00 102 ASN A C 1
ATOM 828 O O . ASN A 1 102 ? 16.945 5.269 2.264 1.00 60.00 102 ASN A O 1
ATOM 832 N N . VAL A 1 103 ? 16.070 3.436 1.322 1.00 61.28 103 VAL A N 1
ATOM 833 C CA . VAL A 1 103 ? 14.695 3.782 1.686 1.00 61.28 103 VAL A CA 1
ATOM 834 C C . VAL A 1 103 ? 14.454 3.324 3.124 1.00 61.28 103 VAL A C 1
ATOM 836 O O . VAL A 1 103 ? 14.109 2.174 3.382 1.00 61.28 103 VAL A O 1
ATOM 839 N N . ALA A 1 104 ? 14.721 4.207 4.090 1.00 53.78 104 ALA A N 1
ATOM 840 C CA . ALA A 1 104 ? 14.640 3.864 5.506 1.00 53.78 104 ALA A CA 1
ATOM 841 C C . ALA A 1 104 ? 13.249 3.307 5.878 1.00 53.78 104 ALA A C 1
ATOM 843 O O . ALA A 1 104 ? 12.224 4.008 5.839 1.00 53.78 104 ALA A O 1
ATOM 844 N N . ALA A 1 105 ? 13.227 2.044 6.315 1.00 51.44 105 ALA A N 1
ATOM 845 C CA . ALA A 1 105 ? 12.196 1.569 7.221 1.00 51.44 105 AL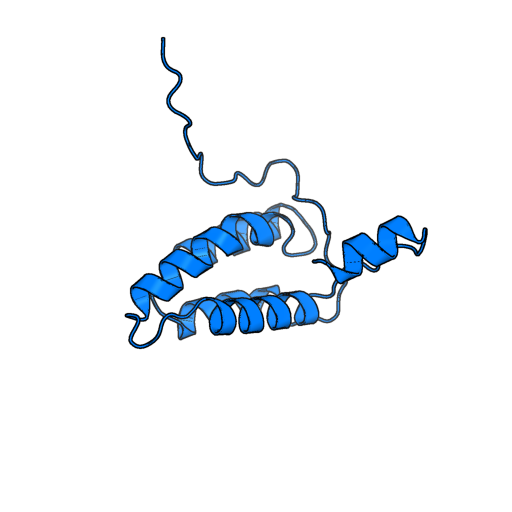A A CA 1
ATOM 846 C C . ALA A 1 105 ? 12.219 2.484 8.453 1.00 51.44 105 ALA A C 1
ATOM 848 O O . ALA A 1 105 ? 13.297 2.832 8.943 1.00 51.44 105 ALA A O 1
ATOM 849 N N . ALA A 1 106 ? 11.049 2.902 8.944 1.00 48.31 106 ALA A N 1
ATOM 850 C CA . ALA A 1 106 ? 10.987 3.555 10.245 1.00 48.31 106 ALA A CA 1
ATOM 851 C C . ALA A 1 106 ? 11.746 2.666 11.243 1.00 48.31 106 ALA A C 1
ATOM 853 O O . ALA A 1 106 ? 11.481 1.464 11.304 1.00 48.31 106 ALA A O 1
ATOM 854 N N . ARG A 1 107 ? 12.742 3.235 11.933 1.00 44.97 107 ARG A N 1
ATOM 855 C CA . ARG A 1 107 ? 13.551 2.528 12.929 1.00 44.97 107 ARG A CA 1
ATOM 856 C C . ARG A 1 107 ? 12.608 1.834 13.915 1.00 44.97 107 ARG A C 1
ATOM 858 O O . ARG A 1 107 ? 12.005 2.496 14.752 1.00 44.97 107 ARG A O 1
ATOM 865 N N . ASN A 1 108 ? 12.490 0.513 13.832 1.00 43.22 108 ASN A N 1
ATOM 866 C CA . ASN A 1 108 ? 12.069 -0.272 14.982 1.00 43.22 108 ASN A CA 1
ATOM 867 C C . ASN A 1 108 ? 13.321 -0.407 15.842 1.00 43.22 108 ASN A C 1
ATOM 869 O O . ASN A 1 108 ? 14.144 -1.291 15.612 1.00 43.22 108 ASN A O 1
ATOM 873 N N . GLU A 1 109 ? 13.518 0.547 16.749 1.00 39.62 109 GLU A N 1
ATOM 874 C CA . GLU A 1 109 ? 14.583 0.474 17.742 1.00 39.62 109 GLU A CA 1
ATOM 875 C C . GLU A 1 109 ? 14.326 -0.762 18.608 1.00 39.62 109 GLU A C 1
ATOM 877 O O . GLU A 1 109 ? 13.407 -0.800 19.423 1.00 39.62 109 GLU A O 1
ATOM 882 N N . VAL A 1 110 ? 15.113 -1.814 18.379 1.00 48.16 110 VAL A N 1
ATOM 883 C CA . VAL A 1 110 ? 15.289 -2.873 19.370 1.00 48.16 110 VAL A CA 1
ATOM 884 C C . VAL A 1 110 ? 16.007 -2.203 20.542 1.00 48.16 110 VAL A C 1
ATOM 886 O O . VAL A 1 110 ? 17.054 -1.594 20.303 1.00 48.16 110 VAL A O 1
ATOM 889 N N . PRO A 1 111 ? 15.487 -2.253 21.782 1.00 41.53 111 PRO A N 1
ATOM 890 C CA . PRO A 1 111 ? 16.233 -1.737 22.914 1.00 41.53 111 PRO A CA 1
ATOM 891 C C . PRO A 1 111 ? 17.499 -2.583 23.042 1.00 41.53 111 PRO A C 1
ATOM 893 O O . PRO A 1 111 ? 17.430 -3.773 23.357 1.00 41.53 111 PRO A O 1
ATOM 896 N N . SER A 1 112 ? 18.651 -1.980 22.761 1.00 40.59 112 SER A N 1
ATOM 897 C CA . SER A 1 112 ? 19.933 -2.537 23.167 1.00 40.59 112 SER A CA 1
ATOM 898 C C . SER A 1 112 ? 19.961 -2.509 24.689 1.00 40.59 112 SER A C 1
ATOM 900 O O . SER A 1 112 ? 20.162 -1.457 25.289 1.00 40.59 112 SER A O 1
ATOM 902 N N . GLY A 1 113 ? 19.689 -3.657 25.305 1.00 52.59 113 GLY A N 1
ATOM 903 C CA . GLY A 1 113 ? 20.035 -3.887 26.697 1.00 52.59 113 GLY A CA 1
ATOM 904 C C . GLY A 1 113 ? 21.554 -3.827 26.847 1.00 52.59 113 GLY A C 1
ATOM 905 O O . GLY A 1 113 ? 22.274 -4.508 26.114 1.00 52.59 113 GLY A O 1
ATOM 906 N N . GLY A 1 114 ? 22.005 -2.995 27.778 1.00 38.28 114 GLY A N 1
ATOM 907 C CA . GLY A 1 114 ? 23.382 -2.845 28.232 1.00 38.28 114 GLY A CA 1
ATOM 908 C C . GLY A 1 114 ? 23.380 -2.067 29.532 1.00 38.28 114 GLY A C 1
ATOM 909 O O . GLY A 1 114 ? 22.865 -0.928 29.502 1.00 38.28 114 GLY A O 1
#

Foldseek 3Di:
DVVQVVCVVVVNDRFQAALVRVLVVLVVVLVVPDDVPDDQQVSLVVSLLVCLVVLLFFDDANVLSLVLNVQSVPDRGPVSNSVSSCVGRVGGDGIDPDGHPPSDRDDPDDPPDD